Protein AF-A0A329RUM6-F1 (afdb_monomer_lite)

pLDDT: mean 79.07, std 14.85, range [39.47, 95.5]

Structure (mmCIF, N/CA/C/O backbone):
data_AF-A0A329RUM6-F1
#
_entry.id   AF-A0A329RUM6-F1
#
loop_
_atom_site.group_PDB
_atom_site.id
_atom_site.type_symbol
_atom_site.label_atom_id
_atom_site.label_alt_id
_atom_site.label_comp_id
_atom_site.label_asym_id
_atom_site.label_entity_id
_atom_site.label_seq_id
_atom_site.pdbx_PDB_ins_code
_atom_site.Cartn_x
_atom_site.Cartn_y
_atom_site.Cartn_z
_atom_site.occupancy
_atom_site.B_iso_or_equiv
_atom_site.auth_seq_id
_atom_site.auth_comp_id
_atom_site.auth_asym_id
_atom_site.auth_atom_id
_atom_site.pdbx_PDB_model_num
ATOM 1 N N . MET A 1 1 ? 13.013 2.465 -19.812 1.00 78.12 1 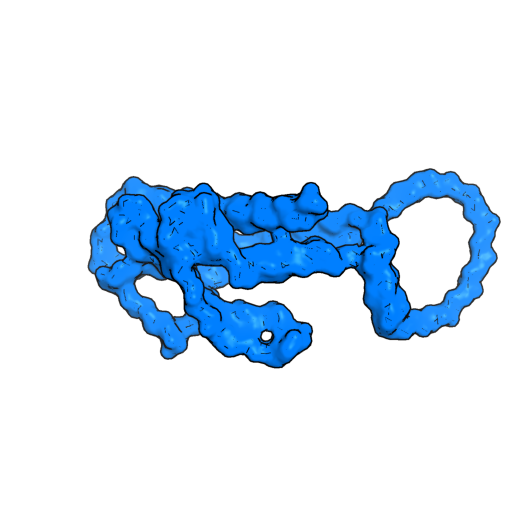MET A N 1
ATOM 2 C CA . MET A 1 1 ? 11.737 2.521 -19.036 1.00 78.12 1 MET A CA 1
ATOM 3 C C . MET A 1 1 ? 11.355 1.202 -18.362 1.00 78.12 1 MET A C 1
ATOM 5 O O . MET A 1 1 ? 10.945 1.238 -17.205 1.00 78.12 1 MET A O 1
ATOM 9 N N . ARG A 1 2 ? 11.514 0.054 -19.043 1.00 82.25 2 ARG A N 1
ATOM 10 C CA . ARG A 1 2 ? 11.144 -1.291 -18.556 1.00 82.25 2 ARG A CA 1
ATOM 11 C C . ARG A 1 2 ? 11.627 -1.598 -17.128 1.00 82.25 2 ARG A C 1
ATOM 13 O O . ARG A 1 2 ? 10.801 -1.839 -16.262 1.00 82.25 2 ARG A O 1
ATOM 20 N N . LYS A 1 3 ? 12.927 -1.429 -16.840 1.00 86.31 3 LYS A N 1
ATOM 21 C CA . LYS A 1 3 ? 13.514 -1.693 -15.506 1.00 86.31 3 LYS A CA 1
ATOM 22 C C . LYS A 1 3 ? 12.776 -0.993 -14.354 1.00 86.31 3 LYS A C 1
ATOM 24 O O . LYS A 1 3 ? 12.574 -1.589 -13.303 1.00 86.31 3 LYS A O 1
ATOM 29 N N . VAL A 1 4 ? 12.394 0.276 -14.528 1.00 88.25 4 VAL A N 1
ATOM 30 C CA . VAL A 1 4 ? 11.696 1.038 -13.475 1.00 88.25 4 VAL A CA 1
ATOM 31 C C . VAL A 1 4 ? 10.261 0.558 -13.321 1.00 88.25 4 VAL A C 1
ATOM 33 O O . VAL A 1 4 ? 9.793 0.414 -12.196 1.00 88.25 4 VAL A O 1
ATOM 36 N N . PHE A 1 5 ? 9.579 0.284 -14.433 1.00 86.75 5 PHE A N 1
ATOM 37 C CA . PHE A 1 5 ? 8.241 -0.295 -14.401 1.00 86.75 5 PHE A CA 1
ATOM 38 C C . PHE A 1 5 ? 8.241 -1.656 -13.692 1.00 86.75 5 PHE A C 1
ATOM 40 O O . PHE A 1 5 ? 7.454 -1.851 -12.771 1.00 86.75 5 PHE A O 1
ATOM 47 N N . ASP A 1 6 ? 9.177 -2.541 -14.036 1.00 89.31 6 ASP A N 1
ATOM 48 C CA . ASP A 1 6 ? 9.313 -3.861 -13.415 1.00 89.31 6 ASP A CA 1
ATOM 49 C C . ASP A 1 6 ? 9.634 -3.751 -11.920 1.00 89.31 6 ASP A C 1
ATOM 51 O O . ASP A 1 6 ? 9.064 -4.481 -11.112 1.00 89.31 6 ASP A O 1
ATOM 55 N N . ALA A 1 7 ? 10.483 -2.795 -11.523 1.00 91.75 7 ALA A N 1
ATOM 56 C CA . ALA A 1 7 ? 10.784 -2.532 -10.117 1.00 91.75 7 ALA A CA 1
ATOM 57 C C . ALA A 1 7 ? 9.551 -2.054 -9.332 1.00 91.75 7 ALA A C 1
ATOM 59 O O . ALA A 1 7 ? 9.327 -2.504 -8.206 1.00 91.75 7 ALA A O 1
ATOM 60 N N . VAL A 1 8 ? 8.741 -1.161 -9.915 1.00 90.19 8 VAL A N 1
ATOM 61 C CA . VAL A 1 8 ? 7.474 -0.703 -9.317 1.00 90.19 8 VAL A CA 1
ATOM 62 C C . VAL A 1 8 ? 6.500 -1.869 -9.199 1.00 90.19 8 VAL A C 1
ATOM 64 O O . VAL A 1 8 ? 5.948 -2.086 -8.124 1.00 90.19 8 VAL A O 1
ATOM 67 N N . LYS A 1 9 ? 6.328 -2.635 -10.279 1.00 88.00 9 LYS A N 1
ATOM 68 C CA . LYS A 1 9 ? 5.453 -3.805 -10.330 1.00 88.00 9 LYS A CA 1
ATOM 69 C C . LYS A 1 9 ? 5.823 -4.812 -9.241 1.00 88.00 9 LYS A C 1
ATOM 71 O O . LYS A 1 9 ? 4.988 -5.139 -8.409 1.00 88.00 9 LYS A O 1
ATOM 76 N N . PHE A 1 10 ? 7.089 -5.226 -9.202 1.00 90.38 10 PHE A N 1
ATOM 77 C CA . PHE A 1 10 ? 7.603 -6.162 -8.207 1.00 90.38 10 PHE A CA 1
ATOM 78 C C . PHE A 1 10 ? 7.389 -5.647 -6.782 1.00 90.38 10 PHE A C 1
ATOM 80 O O . PHE A 1 10 ? 6.864 -6.368 -5.945 1.00 90.38 10 PHE A O 1
ATOM 87 N N . THR A 1 11 ? 7.720 -4.377 -6.521 1.00 91.00 11 THR A N 1
ATOM 88 C CA . THR A 1 11 ? 7.522 -3.768 -5.195 1.00 91.00 11 THR A CA 1
ATOM 89 C C . THR A 1 11 ? 6.062 -3.817 -4.751 1.00 91.00 11 THR A C 1
ATOM 91 O O . THR A 1 11 ? 5.788 -4.079 -3.583 1.00 91.00 11 THR A O 1
ATOM 94 N N . LEU A 1 12 ? 5.125 -3.544 -5.663 1.00 87.56 12 LEU A N 1
ATOM 95 C CA . LEU A 1 12 ? 3.697 -3.592 -5.363 1.00 87.56 12 LEU A CA 1
ATOM 96 C C . LEU A 1 12 ? 3.189 -5.026 -5.196 1.00 87.56 12 LEU A C 1
ATOM 98 O O . LEU A 1 12 ? 2.287 -5.228 -4.392 1.00 87.56 12 LEU A O 1
ATOM 102 N N . ASP A 1 13 ? 3.762 -6.003 -5.899 1.00 87.44 13 ASP A N 1
ATOM 103 C CA . ASP A 1 13 ? 3.429 -7.429 -5.767 1.00 87.44 13 ASP A CA 1
ATOM 104 C C . ASP A 1 13 ? 3.952 -8.045 -4.461 1.00 87.44 13 ASP A C 1
ATOM 106 O O . ASP A 1 13 ? 3.348 -8.983 -3.958 1.00 87.44 13 ASP A O 1
ATOM 110 N N . THR A 1 14 ? 5.021 -7.493 -3.881 1.00 90.56 14 THR A N 1
ATOM 111 C CA . THR A 1 14 ? 5.644 -7.981 -2.633 1.00 90.56 14 THR A CA 1
ATOM 112 C C . THR A 1 14 ? 5.567 -6.956 -1.497 1.00 90.56 14 THR A C 1
ATOM 114 O O . THR A 1 14 ? 6.482 -6.829 -0.668 1.00 90.56 14 THR A O 1
ATOM 117 N N . LEU A 1 15 ? 4.529 -6.120 -1.509 1.00 89.00 15 LEU A N 1
ATOM 118 C CA . LEU A 1 15 ? 4.421 -4.978 -0.607 1.00 89.00 15 LEU A CA 1
ATOM 119 C C . LEU A 1 15 ? 4.299 -5.411 0.863 1.00 89.00 15 LEU A C 1
ATOM 121 O O . LEU A 1 15 ? 4.895 -4.785 1.736 1.00 89.00 15 LEU A O 1
ATOM 125 N N . GLU A 1 16 ? 3.589 -6.501 1.140 1.00 91.50 16 GLU A N 1
ATOM 126 C CA . GLU A 1 16 ? 3.414 -7.080 2.474 1.00 91.50 16 GLU A CA 1
ATOM 127 C C . GLU A 1 16 ? 4.737 -7.496 3.115 1.00 91.50 16 GLU A C 1
ATOM 129 O O . GLU A 1 16 ? 4.960 -7.219 4.295 1.00 91.50 16 GLU A O 1
ATOM 134 N N . ILE A 1 17 ? 5.647 -8.079 2.329 1.00 91.12 17 ILE A N 1
ATOM 135 C CA . ILE A 1 17 ? 6.991 -8.442 2.788 1.00 91.12 17 ILE A CA 1
ATOM 136 C C . ILE A 1 17 ? 7.769 -7.170 3.108 1.00 91.12 17 ILE A C 1
ATOM 138 O O . ILE A 1 17 ? 8.313 -7.032 4.200 1.00 91.12 17 ILE A O 1
ATOM 142 N N . SER A 1 18 ? 7.755 -6.197 2.191 1.00 89.62 18 SER A N 1
ATOM 143 C CA . SER A 1 18 ? 8.500 -4.945 2.363 1.00 89.62 18 SER A CA 1
ATOM 144 C C . SER A 1 18 ? 8.050 -4.168 3.603 1.00 89.62 18 SER A C 1
ATOM 146 O O . SER A 1 18 ? 8.889 -3.642 4.332 1.00 89.62 18 SER A O 1
ATOM 148 N N . ILE A 1 19 ? 6.739 -4.104 3.857 1.00 88.12 19 ILE A N 1
ATOM 149 C CA . ILE A 1 19 ? 6.174 -3.472 5.057 1.00 88.12 19 ILE A CA 1
ATOM 150 C C . ILE A 1 19 ? 6.592 -4.249 6.303 1.00 88.12 19 ILE A C 1
ATOM 152 O O . ILE A 1 19 ? 7.059 -3.639 7.266 1.00 88.12 19 ILE A O 1
ATOM 156 N N . SER A 1 20 ? 6.456 -5.576 6.278 1.00 89.50 20 SER A N 1
ATOM 157 C CA . SER A 1 20 ? 6.747 -6.409 7.445 1.00 89.50 20 SER A CA 1
ATOM 158 C C . SER A 1 20 ? 8.217 -6.340 7.854 1.00 89.50 20 SER A C 1
ATOM 160 O O . SER A 1 20 ? 8.538 -6.133 9.020 1.00 89.50 20 SER A O 1
ATOM 162 N N . GLU A 1 21 ? 9.130 -6.439 6.888 1.00 89.50 21 GLU A N 1
ATOM 163 C CA . GLU A 1 21 ? 10.572 -6.416 7.144 1.00 89.50 21 GLU A CA 1
ATOM 164 C C . GLU A 1 21 ? 11.079 -5.042 7.592 1.00 89.50 21 GLU A C 1
ATOM 166 O O . GLU A 1 21 ? 11.971 -4.958 8.435 1.00 89.50 21 GLU A O 1
ATOM 171 N N . GLN A 1 22 ? 10.549 -3.958 7.016 1.00 85.50 22 GLN A N 1
ATOM 172 C CA . GLN A 1 22 ? 11.068 -2.613 7.282 1.00 85.50 22 GLN A CA 1
ATOM 173 C C . GLN A 1 22 ? 10.445 -1.956 8.512 1.00 85.50 22 GLN A C 1
ATOM 175 O O . GLN A 1 22 ? 11.105 -1.130 9.139 1.00 85.50 22 GLN A O 1
ATOM 180 N N . LEU A 1 23 ? 9.199 -2.299 8.853 1.00 83.19 23 LEU A N 1
ATOM 181 C CA . LEU A 1 23 ? 8.496 -1.718 10.000 1.00 83.19 23 LEU A CA 1
ATOM 182 C C . LEU A 1 23 ? 8.393 -2.675 11.193 1.00 83.19 23 LEU A C 1
ATOM 184 O O . LEU A 1 23 ? 7.977 -2.251 12.261 1.00 83.19 23 LEU A O 1
ATOM 188 N N . GLY A 1 24 ? 8.767 -3.950 11.035 1.00 80.25 24 GLY A N 1
ATOM 189 C CA . GLY A 1 24 ? 8.670 -4.960 12.096 1.00 80.25 24 GLY A CA 1
ATOM 190 C C . GLY A 1 24 ? 7.245 -5.457 12.364 1.00 80.25 24 GLY A C 1
ATOM 191 O O . GLY A 1 24 ? 7.042 -6.297 13.238 1.00 80.25 24 GLY A O 1
ATOM 192 N N . HIS A 1 25 ? 6.262 -4.967 11.610 1.00 82.50 25 HIS A N 1
ATOM 193 C CA . HIS A 1 25 ? 4.878 -5.415 11.694 1.00 82.50 25 HIS A CA 1
ATOM 194 C C . HIS A 1 25 ? 4.704 -6.790 11.040 1.00 82.50 25 HIS A C 1
ATOM 196 O O . HIS A 1 25 ? 5.449 -7.162 10.138 1.00 82.50 25 HIS A O 1
ATOM 202 N N . ILE A 1 26 ? 3.661 -7.528 11.419 1.00 87.94 26 ILE A N 1
ATOM 203 C CA . ILE A 1 26 ? 3.228 -8.701 10.650 1.00 87.94 26 ILE A CA 1
ATOM 204 C C . ILE A 1 26 ? 2.136 -8.237 9.694 1.00 87.94 26 ILE A C 1
ATOM 206 O O . ILE A 1 26 ? 1.023 -7.938 10.132 1.00 87.94 26 ILE A O 1
ATOM 210 N N . THR A 1 27 ? 2.468 -8.164 8.403 1.00 90.50 27 THR A N 1
ATOM 211 C CA . THR A 1 27 ? 1.523 -7.847 7.327 1.00 90.50 27 THR A CA 1
ATOM 212 C C . THR A 1 27 ? 1.248 -9.093 6.498 1.00 90.50 27 THR A C 1
ATOM 214 O O . THR A 1 27 ? 2.173 -9.750 6.026 1.00 90.50 27 THR A O 1
ATOM 217 N N . VAL A 1 28 ? -0.027 -9.405 6.301 1.00 91.31 28 VAL A N 1
ATOM 218 C CA . VAL A 1 28 ? -0.492 -10.476 5.416 1.00 91.31 28 VAL A CA 1
ATOM 219 C C . VAL A 1 28 ? -1.220 -9.883 4.221 1.00 91.31 28 VAL A C 1
ATOM 221 O O . VAL A 1 28 ? -1.809 -8.802 4.320 1.00 91.31 28 VAL A O 1
ATOM 224 N N . ARG A 1 29 ? -1.174 -10.597 3.099 1.00 91.38 29 ARG A N 1
ATOM 225 C CA . ARG A 1 29 ? -1.786 -10.203 1.836 1.00 91.38 29 ARG A CA 1
ATOM 226 C C . ARG A 1 29 ? -2.765 -11.261 1.362 1.00 91.38 29 ARG A C 1
ATOM 228 O O . ARG A 1 29 ? -2.407 -12.433 1.302 1.00 91.38 29 ARG A O 1
ATOM 235 N N . ASP A 1 30 ? -3.941 -10.806 0.954 1.00 88.62 30 ASP A N 1
ATOM 236 C CA . ASP A 1 30 ? -4.910 -11.612 0.221 1.00 88.62 30 ASP A CA 1
ATOM 237 C C . ASP A 1 30 ? -5.018 -11.056 -1.202 1.00 88.62 30 ASP A C 1
ATOM 239 O O . ASP A 1 30 ? -5.429 -9.905 -1.383 1.00 88.62 30 ASP A O 1
ATOM 243 N N . ASP A 1 31 ? -4.632 -11.850 -2.200 1.00 84.94 31 ASP A N 1
ATOM 244 C CA . ASP A 1 31 ? -4.766 -11.504 -3.617 1.00 84.94 31 ASP A CA 1
ATOM 245 C C . ASP A 1 31 ? -6.112 -11.971 -4.181 1.00 84.94 31 ASP A C 1
ATOM 247 O O . ASP A 1 31 ? -6.586 -13.072 -3.896 1.00 84.94 31 ASP A O 1
ATOM 251 N N . TYR A 1 32 ? -6.703 -11.129 -5.025 1.00 76.12 32 TYR A N 1
ATOM 252 C CA . TYR A 1 32 ? -7.930 -11.398 -5.766 1.00 76.12 32 TYR A CA 1
ATOM 253 C C . TYR A 1 32 ? -7.650 -11.412 -7.274 1.00 76.12 32 TYR A C 1
ATOM 255 O O . TYR A 1 32 ? -6.639 -10.873 -7.730 1.00 76.12 32 TYR A O 1
ATOM 263 N N . ASP A 1 33 ? -8.553 -12.038 -8.039 1.00 71.00 33 ASP A N 1
ATOM 264 C CA . ASP A 1 33 ? -8.360 -12.353 -9.460 1.00 71.00 33 ASP A CA 1
ATOM 265 C C . ASP A 1 33 ? -7.789 -11.191 -10.294 1.00 71.00 33 ASP A C 1
ATOM 267 O O . ASP A 1 33 ? -8.243 -10.042 -10.241 1.00 71.00 33 ASP A O 1
ATOM 271 N N . VAL A 1 34 ? -6.805 -11.544 -11.123 1.00 62.12 34 VAL A N 1
ATOM 272 C CA . VAL A 1 34 ? -6.118 -10.665 -12.074 1.00 62.12 34 VAL A CA 1
ATOM 273 C C . VAL A 1 34 ? -6.838 -10.746 -13.420 1.00 62.12 34 VAL A C 1
ATOM 275 O O . VAL A 1 34 ? -7.070 -11.835 -13.953 1.00 62.12 34 VAL A O 1
ATOM 278 N N . VAL A 1 35 ? -7.196 -9.602 -14.005 1.00 60.31 35 VAL A N 1
ATOM 279 C CA . VAL A 1 35 ? -7.856 -9.569 -15.320 1.00 60.31 35 VAL A CA 1
ATOM 280 C C . VAL A 1 35 ? -6.813 -9.762 -16.426 1.00 60.31 35 VAL A C 1
ATOM 282 O O . VAL A 1 35 ? -6.210 -8.806 -16.905 1.00 60.31 35 VAL A O 1
ATOM 285 N N . GLY A 1 36 ? -6.632 -11.007 -16.869 1.00 60.59 36 GLY A N 1
ATOM 286 C CA . GLY A 1 36 ? -5.810 -11.354 -18.035 1.00 60.59 36 GLY A CA 1
ATOM 287 C C . GLY A 1 36 ? -4.294 -11.279 -17.800 1.00 60.59 36 GLY A C 1
ATOM 288 O O . GLY A 1 36 ? -3.806 -10.515 -16.976 1.00 60.59 36 GLY A O 1
ATOM 289 N N . ALA A 1 37 ? -3.536 -12.086 -18.546 1.00 60.59 37 ALA A N 1
ATOM 290 C CA . ALA A 1 37 ? -2.088 -12.241 -18.357 1.00 60.59 37 ALA A CA 1
ATOM 291 C C . ALA A 1 37 ? -1.263 -10.987 -18.719 1.00 60.59 37 ALA A C 1
ATOM 293 O O . ALA A 1 37 ? -0.157 -10.819 -18.210 1.00 60.59 37 ALA A O 1
ATOM 294 N N . ASP A 1 38 ? -1.813 -10.104 -19.558 1.00 63.28 38 ASP A N 1
ATOM 295 C CA . ASP A 1 38 ? -1.074 -8.984 -20.156 1.00 63.28 38 ASP A CA 1
ATOM 296 C C . ASP A 1 38 ? -1.317 -7.640 -19.445 1.00 63.28 38 ASP A C 1
ATOM 298 O O . ASP A 1 38 ? -0.734 -6.624 -19.828 1.00 63.28 38 ASP A O 1
ATOM 302 N N . SER A 1 39 ? -2.180 -7.598 -18.420 1.00 65.06 39 SER A N 1
ATOM 303 C CA . SER A 1 39 ? -2.504 -6.363 -17.698 1.00 65.06 39 SER A CA 1
ATOM 304 C C . SER A 1 39 ? -2.074 -6.429 -16.232 1.00 65.06 39 SER A C 1
ATOM 306 O O . SER A 1 39 ? -2.303 -7.415 -15.534 1.00 65.06 39 SER A O 1
ATOM 308 N N . PHE A 1 40 ? -1.440 -5.360 -15.742 1.00 66.94 40 PHE A N 1
ATOM 309 C CA . PHE A 1 40 ? -1.116 -5.228 -14.323 1.00 66.94 40 PHE A CA 1
ATOM 310 C C . PHE A 1 40 ? -2.312 -4.646 -13.564 1.00 66.94 40 PHE A C 1
ATOM 312 O O . PHE A 1 40 ? -2.343 -3.460 -13.237 1.00 66.94 40 PHE A O 1
ATOM 319 N N . ILE A 1 41 ? -3.322 -5.485 -13.332 1.00 73.44 41 ILE A N 1
ATOM 320 C CA . ILE A 1 41 ? -4.484 -5.167 -12.498 1.00 73.44 41 ILE A CA 1
ATOM 321 C C . ILE A 1 41 ? -4.439 -6.091 -11.285 1.00 73.44 41 ILE A C 1
ATOM 323 O O . ILE A 1 41 ? -4.795 -7.260 -11.384 1.00 73.44 41 ILE A O 1
ATOM 327 N N . CYS A 1 42 ? -3.983 -5.571 -10.148 1.00 70.88 42 CYS A N 1
ATOM 328 C CA . CYS A 1 42 ? -3.983 -6.297 -8.884 1.00 70.88 42 CYS A CA 1
ATOM 329 C C . CYS A 1 42 ? -5.057 -5.727 -7.956 1.00 70.88 42 CYS A C 1
ATOM 331 O O . CYS A 1 42 ? -5.138 -4.521 -7.727 1.00 70.88 42 CYS A O 1
ATOM 333 N N . ASN A 1 43 ? -5.879 -6.621 -7.423 1.00 77.12 43 ASN A N 1
ATOM 334 C CA . ASN A 1 43 ? -6.822 -6.339 -6.358 1.00 77.12 43 ASN A CA 1
ATOM 335 C C . ASN A 1 43 ? -6.324 -7.119 -5.150 1.00 77.12 43 ASN A C 1
ATOM 337 O O . ASN A 1 43 ? -6.253 -8.342 -5.208 1.00 77.12 43 ASN A O 1
ATOM 341 N N . TYR A 1 44 ? -5.932 -6.433 -4.084 1.00 82.38 44 TYR A N 1
ATOM 342 C CA . TYR A 1 44 ? -5.439 -7.103 -2.888 1.00 82.38 44 TYR A CA 1
ATOM 343 C C . TYR A 1 44 ? -5.903 -6.397 -1.620 1.00 82.38 44 TYR A C 1
ATOM 345 O O . TYR A 1 44 ? -6.226 -5.205 -1.609 1.00 82.38 44 TYR A O 1
ATOM 353 N N . ARG A 1 45 ? -5.919 -7.158 -0.534 1.00 87.25 45 ARG A N 1
ATOM 354 C CA . ARG A 1 45 ? -6.080 -6.657 0.828 1.00 87.25 45 ARG A CA 1
ATOM 355 C C . ARG A 1 45 ? -4.773 -6.871 1.571 1.00 87.25 45 ARG A C 1
ATOM 357 O O . ARG A 1 45 ? -4.209 -7.956 1.505 1.00 87.25 45 ARG A O 1
ATOM 364 N N . LEU A 1 46 ? -4.319 -5.855 2.300 1.00 89.75 46 LEU A N 1
ATOM 365 C CA . LEU A 1 46 ? -3.245 -5.993 3.282 1.00 89.75 46 LEU A CA 1
ATOM 366 C C . LEU A 1 46 ? -3.831 -5.869 4.679 1.00 89.75 46 LEU A C 1
ATOM 368 O O . LEU A 1 46 ? -4.504 -4.885 4.970 1.00 89.75 46 LEU A O 1
ATOM 372 N N . ALA A 1 47 ? -3.550 -6.819 5.558 1.00 89.38 47 ALA A N 1
ATOM 373 C CA . ALA A 1 47 ? -3.878 -6.709 6.973 1.00 89.38 47 ALA A CA 1
ATOM 374 C C . ALA A 1 47 ? -2.588 -6.697 7.785 1.00 89.38 47 ALA A C 1
ATOM 376 O O . ALA A 1 47 ? -1.746 -7.572 7.620 1.00 89.38 47 ALA A O 1
ATOM 377 N N . SER A 1 48 ? -2.432 -5.697 8.647 1.00 88.31 48 SER A N 1
ATOM 378 C CA . SER A 1 48 ? -1.251 -5.509 9.484 1.00 88.31 48 SER A CA 1
ATOM 379 C C . SER A 1 48 ? -1.669 -5.343 10.937 1.00 88.31 48 SER A C 1
ATOM 381 O O . SER A 1 48 ? -2.505 -4.493 11.256 1.00 88.31 48 SER A O 1
ATOM 383 N N . GLY A 1 49 ? -1.041 -6.106 11.827 1.00 85.81 49 GLY A N 1
ATOM 384 C CA . GLY A 1 49 ? -1.021 -5.770 13.251 1.00 85.81 49 GLY A CA 1
ATOM 385 C C . GLY A 1 49 ? 0.001 -4.662 13.490 1.00 85.81 49 GLY A C 1
ATOM 386 O O . GLY A 1 49 ? 1.128 -4.783 13.013 1.00 85.81 49 GLY A O 1
ATOM 387 N N . ILE A 1 50 ? -0.397 -3.582 14.162 1.00 78.75 50 ILE A N 1
ATOM 388 C CA . ILE A 1 50 ? 0.523 -2.521 14.613 1.00 78.75 50 ILE A CA 1
ATOM 389 C C . ILE A 1 50 ? 0.846 -2.697 16.102 1.00 78.75 50 ILE A C 1
ATOM 391 O O . ILE A 1 50 ? 0.161 -3.452 16.795 1.00 78.75 50 ILE A O 1
ATOM 395 N N . ASP A 1 51 ? 1.881 -2.019 16.600 1.00 78.19 51 ASP A N 1
ATOM 396 C CA . ASP A 1 51 ? 2.441 -2.237 17.945 1.00 78.19 51 ASP A CA 1
ATOM 397 C C . ASP A 1 51 ? 1.426 -2.002 19.073 1.00 78.19 51 ASP A C 1
ATOM 399 O O . ASP A 1 51 ? 1.491 -2.636 20.128 1.00 78.19 51 ASP A O 1
ATOM 403 N N . SER A 1 52 ? 0.434 -1.140 18.842 1.00 80.38 52 SER A N 1
ATOM 404 C CA . SER A 1 52 ? -0.686 -0.930 19.765 1.00 80.38 52 SER A CA 1
ATOM 405 C C . SER A 1 52 ? -1.656 -2.115 19.890 1.00 80.38 52 SER A C 1
ATOM 407 O O . SER A 1 52 ? -2.585 -2.057 20.695 1.00 80.38 52 SER A O 1
ATOM 409 N N . GLY A 1 53 ? -1.472 -3.185 19.111 1.00 81.06 53 GLY A N 1
ATOM 410 C CA . GLY A 1 53 ? -2.344 -4.362 19.075 1.00 81.06 53 GLY A CA 1
ATOM 411 C C . GLY A 1 53 ? -3.617 -4.169 18.246 1.00 81.06 53 GLY A C 1
ATOM 412 O O . GLY A 1 53 ? -4.404 -5.104 18.100 1.00 81.06 53 GLY A O 1
ATOM 413 N N . VAL A 1 54 ? -3.827 -2.977 17.676 1.00 84.38 54 VAL A N 1
ATOM 414 C CA . VAL A 1 54 ? -4.933 -2.722 16.749 1.00 84.38 54 VAL A CA 1
ATOM 415 C C . VAL A 1 54 ? -4.626 -3.363 15.400 1.00 84.38 54 VAL A C 1
ATOM 417 O O . VAL A 1 54 ? -3.534 -3.223 14.852 1.00 84.38 54 VAL A O 1
ATOM 420 N N . THR A 1 55 ? -5.614 -4.045 14.828 1.00 87.12 55 THR A N 1
ATOM 421 C CA . THR A 1 55 ? -5.507 -4.548 13.457 1.00 87.12 55 THR A CA 1
ATOM 422 C C . THR A 1 55 ? -5.908 -3.446 12.486 1.00 87.12 55 THR A C 1
ATOM 424 O O . THR A 1 55 ? -6.995 -2.871 12.593 1.00 87.12 55 THR A O 1
ATOM 427 N N . THR A 1 56 ? -5.024 -3.148 11.536 1.00 85.88 56 THR A N 1
ATOM 428 C CA . THR A 1 56 ? -5.290 -2.220 10.437 1.00 85.88 56 THR A CA 1
ATOM 429 C C . THR A 1 56 ? -5.378 -2.987 9.135 1.00 85.88 56 THR A C 1
ATOM 431 O O . THR A 1 56 ? -4.482 -3.755 8.798 1.00 85.88 56 THR A O 1
ATOM 434 N N . GLU A 1 57 ? -6.423 -2.726 8.364 1.00 88.31 57 GLU A N 1
ATOM 435 C CA . GLU A 1 57 ? -6.568 -3.287 7.025 1.00 88.31 57 GLU A CA 1
ATOM 436 C C . GLU A 1 57 ? -6.451 -2.186 5.987 1.00 88.31 57 GLU A C 1
ATOM 438 O O . GLU A 1 57 ? -7.131 -1.171 6.090 1.00 88.31 57 GLU A O 1
ATOM 443 N N . LEU A 1 58 ? -5.626 -2.386 4.968 1.00 82.44 58 LEU A N 1
ATOM 444 C CA . LEU A 1 58 ? -5.643 -1.607 3.744 1.00 82.44 58 LEU A CA 1
ATOM 445 C C . LEU A 1 58 ? -6.391 -2.406 2.682 1.00 82.44 58 LEU A C 1
ATOM 447 O O . LEU A 1 58 ? -5.939 -3.474 2.272 1.00 82.44 58 LEU A O 1
ATOM 451 N N . ASN A 1 59 ? -7.527 -1.882 2.238 1.00 77.69 59 ASN A N 1
ATOM 452 C CA . ASN A 1 59 ? -8.359 -2.559 1.260 1.00 77.69 59 ASN A CA 1
ATOM 453 C C . ASN A 1 59 ? -8.312 -1.848 -0.099 1.00 77.69 59 ASN A C 1
ATOM 455 O O . ASN A 1 59 ? -8.569 -0.641 -0.172 1.00 77.69 59 ASN A O 1
ATOM 459 N N . ALA A 1 60 ? -8.004 -2.604 -1.156 1.00 67.88 60 ALA A N 1
ATOM 460 C CA . ALA A 1 60 ? -8.176 -2.194 -2.548 1.00 67.88 60 ALA A CA 1
ATOM 461 C C . ALA A 1 60 ? -9.330 -2.944 -3.246 1.00 67.88 60 ALA A C 1
ATOM 463 O O . ALA A 1 60 ? -9.534 -2.750 -4.442 1.00 67.88 60 ALA A O 1
ATOM 464 N N . VAL A 1 61 ? -10.093 -3.782 -2.526 1.00 72.38 61 VAL A N 1
ATOM 465 C CA . VAL A 1 61 ? -11.238 -4.527 -3.073 1.00 72.38 61 VAL A CA 1
ATOM 466 C C . VAL A 1 61 ? -12.591 -3.966 -2.622 1.00 72.38 61 VAL A C 1
ATOM 468 O O . VAL A 1 61 ? -12.671 -3.341 -1.561 1.00 72.38 61 VAL A O 1
ATOM 471 N N . PRO A 1 62 ? -13.672 -4.171 -3.403 1.00 73.25 62 PRO A N 1
ATOM 472 C CA . PRO A 1 62 ? -15.019 -3.766 -3.008 1.00 73.25 62 PRO A CA 1
ATOM 473 C C . PRO A 1 62 ? -15.469 -4.427 -1.698 1.00 73.25 62 PRO A C 1
ATOM 475 O O . PRO A 1 62 ? -15.204 -5.608 -1.470 1.00 73.25 62 PRO A O 1
ATOM 478 N N . ASP A 1 63 ? -16.214 -3.687 -0.871 1.00 78.88 63 ASP A N 1
ATOM 479 C CA . ASP A 1 63 ? -16.720 -4.184 0.419 1.00 78.88 63 ASP A CA 1
ATOM 480 C C . ASP A 1 63 ? -17.646 -5.407 0.269 1.00 78.88 63 ASP A C 1
ATOM 482 O O . ASP A 1 63 ? -17.679 -6.245 1.163 1.00 78.88 63 ASP A O 1
ATOM 486 N N . ASP A 1 64 ? -18.345 -5.568 -0.860 1.00 81.50 64 ASP A N 1
ATOM 487 C CA . ASP A 1 64 ? -19.190 -6.746 -1.118 1.00 81.50 64 ASP A CA 1
ATOM 488 C C . ASP A 1 64 ? -18.385 -8.057 -1.138 1.00 81.50 64 ASP A C 1
ATOM 490 O O . ASP A 1 64 ? -18.900 -9.114 -0.774 1.00 81.50 64 ASP A O 1
ATOM 494 N N . LEU A 1 65 ? -17.118 -7.993 -1.565 1.00 80.88 65 LEU A N 1
ATOM 495 C CA . LEU A 1 65 ? -16.223 -9.148 -1.626 1.00 80.88 65 LEU A CA 1
ATOM 496 C C . LEU A 1 65 ? -15.518 -9.391 -0.289 1.00 80.88 65 LEU A C 1
ATOM 498 O O . LEU A 1 65 ? -15.208 -10.530 0.056 1.00 80.88 65 LEU A O 1
ATOM 502 N N . HIS A 1 66 ? -15.286 -8.321 0.470 1.00 81.88 66 HIS A N 1
ATOM 503 C CA . HIS A 1 66 ? -14.686 -8.394 1.790 1.00 81.88 66 HIS A CA 1
ATOM 504 C C . HIS A 1 66 ? -15.359 -7.399 2.748 1.00 81.88 66 HIS A C 1
ATOM 506 O O . HIS A 1 66 ? -14.898 -6.256 2.874 1.00 81.88 66 HIS A O 1
ATOM 512 N N . PRO A 1 67 ? -16.445 -7.813 3.428 1.00 88.25 67 PRO A N 1
ATOM 513 C CA . PRO A 1 67 ? -17.212 -6.934 4.301 1.00 88.25 67 PRO A CA 1
ATOM 514 C C . PRO A 1 67 ? -16.350 -6.274 5.374 1.00 88.25 67 PRO A C 1
ATOM 516 O O . PRO A 1 67 ? -15.376 -6.843 5.868 1.00 88.25 67 PRO A O 1
ATOM 519 N N . TYR A 1 68 ? -16.674 -5.027 5.710 1.00 89.94 68 TYR A N 1
ATOM 520 C CA . TYR A 1 68 ? -15.995 -4.331 6.796 1.00 89.94 68 TYR A CA 1
ATOM 521 C C . TYR A 1 68 ? -16.555 -4.770 8.146 1.00 89.94 68 TYR A C 1
ATOM 523 O O . TYR A 1 68 ? -17.764 -4.718 8.363 1.00 89.94 68 TYR A O 1
ATOM 531 N N . HIS A 1 69 ? -15.660 -5.148 9.059 1.00 90.44 69 HIS A N 1
ATOM 532 C CA . HIS A 1 69 ? -15.980 -5.526 10.431 1.00 90.44 69 HIS A CA 1
ATOM 533 C C . HIS A 1 69 ? -15.500 -4.426 11.401 1.00 90.44 69 HIS A C 1
ATOM 535 O O . HIS A 1 69 ? -14.410 -4.528 11.967 1.00 90.44 69 HIS A O 1
ATOM 541 N N . PRO A 1 70 ? -16.286 -3.348 11.614 1.00 91.75 70 PRO A N 1
ATOM 542 C CA . PRO A 1 70 ? -15.839 -2.161 12.354 1.00 91.75 70 PRO A CA 1
ATOM 543 C C . PRO A 1 70 ? -15.580 -2.399 13.849 1.00 91.75 70 PRO A C 1
ATOM 545 O O . PRO A 1 70 ? -14.991 -1.541 14.507 1.00 91.75 70 PRO A O 1
ATOM 548 N N . HIS A 1 71 ? -16.023 -3.532 14.396 1.00 93.12 71 HIS A N 1
ATOM 549 C CA . HIS A 1 71 ? -15.740 -3.947 15.772 1.00 93.12 71 HIS A CA 1
ATOM 550 C C . HIS A 1 71 ? -14.396 -4.667 15.928 1.00 93.12 71 HIS A C 1
ATOM 552 O O . HIS A 1 71 ? -13.926 -4.820 17.051 1.00 93.12 71 HIS A O 1
ATOM 558 N N . GLU A 1 72 ? -13.799 -5.128 14.828 1.00 90.50 72 GLU A N 1
ATOM 559 C CA . GLU A 1 72 ? -12.619 -5.999 14.848 1.00 90.50 72 GLU A CA 1
ATOM 560 C C . GLU A 1 72 ? -11.356 -5.263 14.397 1.00 90.50 72 GLU A C 1
ATOM 562 O O . GLU A 1 72 ? -10.275 -5.491 14.940 1.00 90.50 72 GLU A O 1
ATOM 567 N N . CYS A 1 73 ? -11.475 -4.360 13.420 1.00 90.69 73 CYS A N 1
ATOM 568 C CA . CYS A 1 73 ? -10.323 -3.690 12.830 1.00 90.69 73 CYS A CA 1
ATOM 569 C C . CYS A 1 73 ? -10.619 -2.250 12.402 1.00 90.69 73 CYS A C 1
ATOM 571 O O . CYS A 1 73 ? -11.768 -1.829 12.253 1.00 90.69 73 CYS A O 1
ATOM 573 N N . VAL A 1 74 ? -9.549 -1.487 12.170 1.00 92.00 74 VAL A N 1
ATOM 574 C CA . VAL A 1 74 ? -9.621 -0.190 11.492 1.00 92.00 74 VAL A CA 1
ATOM 575 C C . VAL A 1 74 ? -9.323 -0.398 10.012 1.00 92.00 74 VAL A C 1
ATOM 577 O O . VAL A 1 74 ? -8.188 -0.701 9.637 1.00 92.00 74 VAL A O 1
ATOM 580 N N . ARG A 1 75 ? -10.318 -0.184 9.146 1.00 91.50 75 ARG A N 1
ATOM 581 C CA . ARG A 1 75 ? -10.108 -0.231 7.692 1.00 91.50 75 ARG A CA 1
ATOM 582 C C . ARG A 1 75 ? -9.619 1.105 7.154 1.00 91.50 75 ARG A C 1
ATOM 584 O O . ARG A 1 75 ? -10.135 2.167 7.490 1.00 91.50 75 ARG A O 1
ATOM 591 N N . LYS A 1 76 ? -8.653 1.041 6.252 1.00 89.44 76 LYS A N 1
ATOM 592 C CA . LYS A 1 76 ? -8.177 2.122 5.403 1.00 89.44 76 LYS A CA 1
ATOM 593 C C . LYS A 1 76 ? -8.452 1.751 3.954 1.00 89.44 76 LYS A C 1
ATOM 595 O O . LYS A 1 76 ? -8.143 0.648 3.516 1.00 89.44 76 LYS A O 1
ATOM 600 N N . VAL A 1 77 ? -9.012 2.687 3.204 1.00 86.62 77 VAL A N 1
ATOM 601 C CA . VAL A 1 77 ? -9.228 2.546 1.762 1.00 86.62 77 VAL A CA 1
ATOM 602 C C . VAL A 1 77 ? -8.203 3.409 1.047 1.00 86.62 77 VAL A C 1
ATOM 604 O O . VAL A 1 77 ? -8.143 4.618 1.290 1.00 86.62 77 VAL A O 1
ATOM 607 N N . LEU A 1 78 ? -7.395 2.787 0.189 1.00 83.56 78 LEU A N 1
ATOM 608 C CA . LEU A 1 78 ? -6.364 3.453 -0.602 1.00 83.56 78 LEU A CA 1
ATOM 609 C C . LEU A 1 78 ? -6.859 3.664 -2.028 1.00 83.56 78 LEU A C 1
ATOM 611 O O . LEU A 1 78 ? -7.229 2.715 -2.705 1.00 83.56 78 LEU A O 1
ATOM 615 N N . ASN A 1 79 ? -6.782 4.899 -2.509 1.00 82.00 79 ASN A N 1
ATOM 616 C CA . ASN A 1 79 ? -6.865 5.201 -3.931 1.00 82.00 79 ASN A CA 1
ATOM 617 C C . ASN A 1 79 ? -5.556 5.853 -4.344 1.00 82.00 79 ASN A C 1
ATOM 619 O O . ASN A 1 79 ? -5.158 6.860 -3.762 1.00 82.00 79 ASN A O 1
ATOM 623 N N . GLY A 1 80 ? -4.868 5.281 -5.324 1.00 82.38 80 GLY A N 1
ATOM 624 C CA . GLY A 1 80 ? -3.547 5.753 -5.698 1.00 82.38 80 GLY A CA 1
ATOM 625 C C . GLY A 1 80 ? -3.267 5.652 -7.180 1.00 82.38 80 GLY A C 1
ATOM 626 O O . GLY A 1 80 ? -3.892 4.891 -7.912 1.00 82.38 80 GLY A O 1
ATOM 627 N N . THR A 1 81 ? -2.304 6.441 -7.630 1.00 84.81 81 THR A N 1
ATOM 628 C CA . THR A 1 81 ? -1.795 6.383 -8.994 1.00 84.81 81 THR A CA 1
ATOM 629 C C . THR A 1 81 ? -0.303 6.656 -8.980 1.00 84.81 81 THR A C 1
ATOM 631 O O . THR A 1 81 ? 0.159 7.635 -8.387 1.00 84.81 81 THR A O 1
ATOM 634 N N . VAL A 1 82 ? 0.448 5.797 -9.664 1.00 86.81 82 VAL A N 1
ATOM 635 C CA . VAL A 1 82 ? 1.863 6.005 -9.966 1.00 86.81 82 VAL A CA 1
ATOM 636 C C . VAL A 1 82 ? 1.984 6.259 -11.463 1.00 86.81 82 VAL A C 1
ATOM 638 O O . VAL A 1 82 ? 1.486 5.479 -12.269 1.00 86.81 82 VAL A O 1
ATOM 641 N N . VAL A 1 83 ? 2.628 7.361 -11.835 1.00 89.56 83 VAL A N 1
ATOM 642 C CA . VAL A 1 83 ? 2.864 7.753 -13.227 1.00 89.56 83 VAL A CA 1
ATOM 643 C C . VAL A 1 83 ? 4.366 7.772 -13.473 1.00 89.56 83 VAL A C 1
ATOM 645 O O . VAL A 1 83 ? 5.102 8.454 -12.761 1.00 89.56 83 VAL A O 1
ATOM 648 N N . LEU A 1 84 ? 4.814 7.036 -14.489 1.00 89.38 84 LEU A N 1
ATOM 649 C CA . LEU A 1 84 ? 6.203 7.020 -14.939 1.00 89.38 84 LEU A CA 1
ATOM 650 C C . LEU A 1 84 ? 6.319 7.814 -16.240 1.00 89.38 84 LEU A C 1
ATOM 652 O O . LEU A 1 84 ? 5.655 7.494 -17.223 1.00 89.38 84 LEU A O 1
ATOM 656 N N . ILE A 1 85 ? 7.172 8.834 -16.248 1.00 89.12 85 ILE A N 1
ATOM 657 C CA . ILE A 1 85 ? 7.430 9.676 -17.418 1.00 89.12 85 ILE A CA 1
ATOM 658 C C . ILE A 1 85 ? 8.892 9.508 -17.822 1.00 89.12 85 ILE A C 1
ATOM 660 O O . ILE A 1 85 ? 9.794 9.797 -17.036 1.00 89.12 85 ILE A O 1
ATOM 664 N N . ALA A 1 86 ? 9.119 9.066 -19.059 1.00 86.81 86 ALA A N 1
ATOM 665 C CA . ALA A 1 86 ? 10.439 9.093 -19.674 1.00 86.81 86 ALA A CA 1
ATOM 666 C C . ALA A 1 86 ? 10.764 10.526 -20.109 1.00 86.81 86 ALA A C 1
ATOM 668 O O . ALA A 1 86 ? 10.050 11.108 -20.926 1.00 86.81 86 ALA A O 1
ATOM 669 N N . VAL A 1 87 ? 11.844 11.088 -19.578 1.00 85.44 87 VAL A N 1
ATOM 670 C CA . VAL A 1 87 ? 12.360 12.399 -19.966 1.00 85.44 87 VAL A CA 1
ATOM 671 C C . VAL A 1 87 ? 13.624 12.181 -20.797 1.00 85.44 87 VAL A C 1
ATOM 673 O O . VAL A 1 87 ? 14.630 11.686 -20.276 1.00 85.44 87 VAL A O 1
ATOM 676 N N . PRO A 1 88 ? 13.610 12.536 -22.095 1.00 77.75 88 PRO A N 1
ATOM 677 C CA . PRO A 1 88 ? 14.809 12.479 -22.915 1.00 77.75 88 PRO A CA 1
ATOM 678 C C . PRO A 1 88 ? 15.878 13.386 -22.311 1.00 77.75 88 PRO A C 1
ATOM 680 O O . PRO A 1 88 ? 15.623 14.564 -22.042 1.00 77.75 88 PRO A O 1
ATOM 683 N N . ARG A 1 89 ? 17.096 12.870 -22.135 1.00 69.50 89 ARG A N 1
ATOM 684 C CA . ARG A 1 89 ? 18.232 13.734 -21.821 1.00 69.50 89 ARG A CA 1
ATOM 685 C C . ARG A 1 89 ? 18.460 14.678 -22.993 1.00 69.50 89 ARG A C 1
ATOM 687 O O . ARG A 1 89 ? 18.677 14.238 -24.121 1.00 69.50 89 ARG A O 1
ATOM 694 N N . ARG A 1 90 ? 18.439 15.989 -22.736 1.00 63.06 90 ARG A N 1
ATOM 695 C CA . ARG A 1 90 ? 18.950 16.956 -23.711 1.00 63.06 90 ARG A CA 1
ATOM 696 C C . ARG A 1 90 ? 20.447 16.709 -23.854 1.00 63.06 90 ARG A C 1
ATOM 698 O O . ARG A 1 90 ? 21.224 17.128 -23.000 1.00 63.06 90 ARG A O 1
ATOM 705 N N . ARG A 1 91 ? 20.860 16.053 -24.938 1.00 60.81 91 ARG A N 1
ATOM 706 C CA . ARG A 1 91 ? 22.227 16.221 -25.421 1.00 60.81 91 ARG A CA 1
ATOM 707 C C . ARG A 1 91 ? 22.395 17.696 -25.770 1.00 60.81 91 ARG A C 1
ATOM 709 O O . ARG A 1 91 ? 21.637 18.233 -26.577 1.00 60.81 91 ARG A O 1
ATOM 716 N N . ASN A 1 92 ? 23.379 18.350 -25.162 1.00 49.69 92 ASN A N 1
ATOM 717 C CA . ASN A 1 92 ? 23.925 19.592 -25.699 1.00 49.69 92 ASN A CA 1
ATOM 718 C C . ASN A 1 92 ? 24.720 19.240 -26.966 1.00 49.69 92 ASN A C 1
ATOM 720 O O . ASN A 1 92 ? 25.944 19.322 -26.970 1.00 49.69 92 ASN A O 1
ATOM 724 N N . ASP A 1 93 ? 24.037 18.790 -28.016 1.00 52.53 93 ASP A N 1
ATOM 725 C CA . ASP A 1 93 ? 24.665 18.617 -29.317 1.00 52.53 93 ASP A CA 1
ATOM 726 C C . ASP A 1 93 ? 24.742 20.007 -29.957 1.00 52.53 93 ASP A C 1
ATOM 728 O O . ASP A 1 93 ? 23.731 20.673 -30.199 1.00 52.53 93 ASP A O 1
ATOM 732 N N . SER A 1 94 ? 25.968 20.485 -30.174 1.00 51.69 94 SER A N 1
ATOM 733 C CA . SER A 1 94 ? 26.226 21.643 -31.027 1.00 51.69 94 SER A CA 1
ATOM 734 C C . SER A 1 94 ? 25.566 21.430 -32.393 1.00 51.69 94 SER A C 1
ATOM 736 O O . SER A 1 94 ? 25.536 20.294 -32.871 1.00 51.69 94 SER A O 1
ATOM 738 N N . PRO A 1 95 ? 25.054 22.485 -33.051 1.00 47.44 95 PRO A N 1
ATOM 739 C CA . PRO A 1 95 ? 24.282 22.319 -34.269 1.00 47.44 95 PRO A CA 1
ATOM 740 C C . PRO A 1 95 ? 25.224 21.949 -35.413 1.00 47.44 95 PRO A C 1
ATOM 742 O O . PRO A 1 95 ? 25.798 22.839 -36.039 1.00 47.44 95 PRO A O 1
ATOM 745 N N . ASP A 1 96 ? 25.366 20.656 -35.703 1.00 42.12 96 ASP A N 1
ATOM 746 C CA . ASP A 1 96 ? 25.883 20.226 -36.995 1.00 42.12 96 ASP A CA 1
ATOM 747 C C . ASP A 1 96 ? 24.746 19.732 -37.886 1.00 42.12 96 ASP A C 1
ATOM 749 O O . ASP A 1 96 ? 23.883 18.933 -37.516 1.00 42.12 96 ASP A O 1
ATOM 753 N N . LYS A 1 97 ? 24.706 20.332 -39.068 1.00 47.06 97 LYS A N 1
ATOM 754 C CA . LYS A 1 97 ? 23.635 20.224 -40.043 1.00 47.06 97 LYS A CA 1
ATOM 755 C C . LYS A 1 97 ? 23.816 18.930 -40.822 1.00 47.06 97 LYS A C 1
ATOM 757 O O . LYS A 1 97 ? 24.735 18.829 -41.623 1.00 47.06 97 LYS A O 1
ATOM 762 N N . SER A 1 98 ? 22.855 18.017 -40.755 1.00 41.16 98 SER A N 1
ATOM 763 C CA . SER A 1 98 ? 22.435 17.311 -41.971 1.00 41.16 98 SER A CA 1
ATOM 764 C C . SER A 1 98 ? 21.022 16.758 -41.830 1.00 41.16 98 SER A C 1
ATOM 766 O O . SER A 1 98 ? 20.742 15.789 -41.135 1.00 41.16 98 SER A O 1
ATOM 768 N N . VAL A 1 99 ? 20.110 17.431 -42.525 1.00 44.97 99 VAL A N 1
ATOM 769 C CA . VAL A 1 99 ? 18.751 16.977 -42.798 1.00 44.97 99 VAL A CA 1
ATOM 770 C C . VAL A 1 99 ? 18.826 15.738 -43.686 1.00 44.97 99 VAL A C 1
ATOM 772 O O . VAL A 1 99 ? 19.329 15.833 -44.805 1.00 44.97 99 VAL A O 1
ATOM 775 N N . LYS A 1 100 ? 18.264 14.614 -43.232 1.00 39.97 100 LYS A N 1
ATOM 776 C CA . LYS A 1 100 ? 17.611 13.630 -44.108 1.00 39.97 100 LYS A CA 1
ATOM 777 C C . LYS A 1 100 ? 16.360 13.091 -43.420 1.00 39.97 100 LYS A C 1
ATOM 779 O O . LYS A 1 100 ? 16.429 12.196 -42.586 1.00 39.97 100 LYS A O 1
ATOM 784 N N . GLU A 1 101 ? 15.220 13.668 -43.789 1.00 46.03 101 GLU A N 1
ATOM 785 C CA . GLU A 1 101 ? 13.906 13.065 -43.586 1.00 46.03 101 GLU A CA 1
ATOM 786 C C . GLU A 1 101 ? 13.830 11.739 -44.351 1.00 46.03 101 GLU A C 1
ATOM 788 O O . GLU A 1 101 ? 13.980 11.712 -45.572 1.00 46.03 101 GLU A O 1
ATOM 793 N N . VAL A 1 102 ? 13.529 10.649 -43.647 1.00 39.47 102 VAL A N 1
ATOM 794 C CA . VAL A 1 102 ? 12.802 9.515 -44.223 1.00 39.47 102 VAL A CA 1
ATOM 795 C C . VAL A 1 102 ? 11.714 9.139 -43.230 1.00 39.47 102 VAL A C 1
ATOM 797 O O . VAL A 1 102 ? 11.972 8.591 -42.162 1.00 39.47 102 VAL A O 1
ATOM 800 N N . SER A 1 103 ? 10.481 9.478 -43.598 1.00 51.34 103 SER A N 1
ATOM 801 C CA . SER A 1 103 ? 9.264 9.061 -42.914 1.00 51.34 103 SER A CA 1
ATOM 802 C C . SER A 1 103 ? 9.096 7.549 -43.099 1.00 51.34 103 SER A C 1
ATOM 804 O O . SER A 1 103 ? 8.637 7.087 -44.143 1.00 51.34 103 SER A O 1
ATOM 806 N N . LYS A 1 104 ? 9.519 6.762 -42.106 1.00 50.88 104 LYS A N 1
ATOM 807 C CA . LYS A 1 104 ? 9.188 5.338 -42.005 1.00 50.88 104 LYS A CA 1
ATOM 808 C C . LYS A 1 104 ? 8.182 5.204 -40.865 1.00 50.88 104 LYS A C 1
ATOM 810 O O . LYS A 1 104 ? 8.465 5.630 -39.752 1.00 50.88 104 LYS A O 1
ATO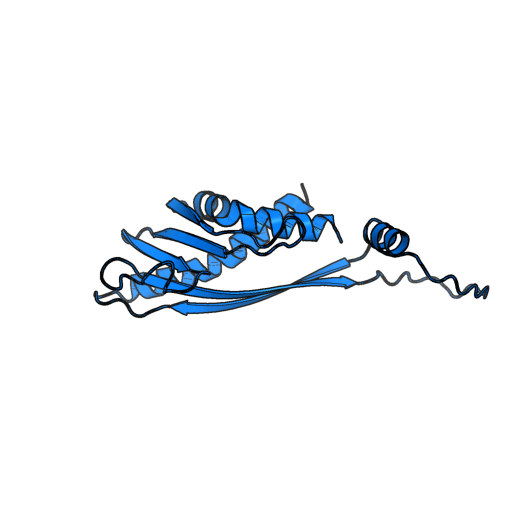M 815 N N . LYS A 1 105 ? 6.988 4.673 -41.148 1.00 55.22 105 LYS A N 1
ATOM 816 C CA . LYS A 1 105 ? 6.037 4.289 -40.095 1.00 55.22 105 LYS A CA 1
ATOM 817 C C . LYS A 1 105 ? 6.706 3.199 -39.261 1.00 55.22 105 LYS A C 1
ATOM 819 O O . LYS A 1 105 ? 6.897 2.096 -39.768 1.00 55.22 105 LYS A O 1
ATOM 824 N N . GLU A 1 106 ? 7.108 3.551 -38.047 1.00 52.47 106 GLU A N 1
ATOM 825 C CA . GLU A 1 106 ? 7.737 2.630 -37.104 1.00 52.47 106 GLU A CA 1
ATOM 826 C C . GLU A 1 106 ? 6.715 1.570 -36.687 1.00 52.47 106 GLU A C 1
ATOM 828 O O . GLU A 1 106 ? 5.547 1.866 -36.416 1.00 52.47 106 GLU A O 1
ATOM 833 N N . SER A 1 107 ? 7.144 0.313 -36.722 1.00 58.62 107 SER A N 1
ATOM 834 C CA . SER A 1 107 ? 6.334 -0.813 -36.268 1.00 58.62 107 SER A CA 1
ATOM 835 C C . SER A 1 107 ? 6.244 -0.824 -34.732 1.00 58.62 107 SER A C 1
ATOM 837 O O . SER A 1 107 ? 7.156 -0.332 -34.069 1.00 58.62 107 SER A O 1
ATOM 839 N N . PRO A 1 108 ? 5.185 -1.398 -34.127 1.00 55.44 108 PRO A N 1
ATOM 840 C CA . PRO A 1 108 ? 5.037 -1.450 -32.667 1.00 55.44 108 PRO A CA 1
ATOM 841 C C . PRO A 1 108 ? 6.243 -2.069 -31.940 1.00 55.44 108 PRO A C 1
ATOM 843 O O . PRO A 1 108 ? 6.608 -1.609 -30.864 1.00 55.44 108 PRO A O 1
ATOM 846 N N . ALA A 1 109 ? 6.905 -3.046 -32.567 1.00 56.78 109 ALA A N 1
ATOM 847 C CA . ALA A 1 109 ? 8.111 -3.681 -32.039 1.00 56.78 109 ALA A CA 1
ATOM 848 C C . ALA A 1 109 ? 9.334 -2.739 -32.029 1.00 56.78 109 ALA A C 1
ATOM 850 O O . ALA A 1 109 ? 10.121 -2.771 -31.092 1.00 56.78 109 ALA A O 1
ATOM 851 N N . GLU A 1 110 ? 9.475 -1.858 -33.028 1.00 52.25 110 GLU A N 1
ATOM 852 C CA . GLU A 1 110 ? 10.548 -0.846 -33.071 1.00 52.25 110 GLU A CA 1
ATOM 853 C C . GLU A 1 110 ? 10.322 0.271 -32.028 1.00 52.25 110 GLU A C 1
ATOM 855 O O . GLU A 1 110 ? 11.278 0.891 -31.561 1.00 52.25 110 GLU A O 1
ATOM 860 N N . VAL A 1 111 ? 9.067 0.524 -31.629 1.00 56.91 111 VAL A N 1
ATOM 861 C CA . VAL A 1 111 ? 8.728 1.461 -30.542 1.00 56.91 111 VAL A CA 1
ATOM 862 C C . VAL A 1 111 ? 9.043 0.858 -29.170 1.00 56.91 111 VAL A C 1
ATOM 864 O O . VAL A 1 111 ? 9.565 1.567 -28.310 1.00 56.91 111 VAL A O 1
ATOM 867 N N . GLU A 1 112 ? 8.765 -0.434 -28.962 1.00 53.25 112 GLU A N 1
ATOM 868 C CA . GLU A 1 112 ? 9.154 -1.141 -27.734 1.00 53.25 112 GLU A CA 1
ATOM 869 C C . GLU A 1 112 ? 10.676 -1.202 -27.566 1.00 53.25 112 GLU A C 1
ATOM 871 O O . GLU A 1 112 ? 11.172 -0.845 -26.500 1.00 53.25 112 GLU A O 1
ATOM 876 N N . ASP A 1 113 ? 11.416 -1.542 -28.624 1.00 46.62 113 ASP A N 1
ATOM 877 C CA . ASP A 1 113 ? 12.886 -1.615 -28.627 1.00 46.62 113 ASP A CA 1
ATOM 878 C C . ASP A 1 113 ? 13.539 -0.249 -28.307 1.00 46.62 113 ASP A C 1
ATOM 880 O O . ASP A 1 113 ? 14.479 -0.138 -27.522 1.00 46.62 113 ASP A O 1
ATOM 884 N N . ARG A 1 114 ? 12.956 0.861 -28.783 1.00 52.03 114 ARG A N 1
ATOM 885 C CA . ARG A 1 114 ? 13.403 2.224 -28.422 1.00 52.03 114 ARG A CA 1
ATOM 886 C C . ARG A 1 114 ? 13.161 2.613 -26.959 1.00 52.03 114 ARG A C 1
ATOM 888 O O . ARG A 1 114 ? 13.838 3.503 -26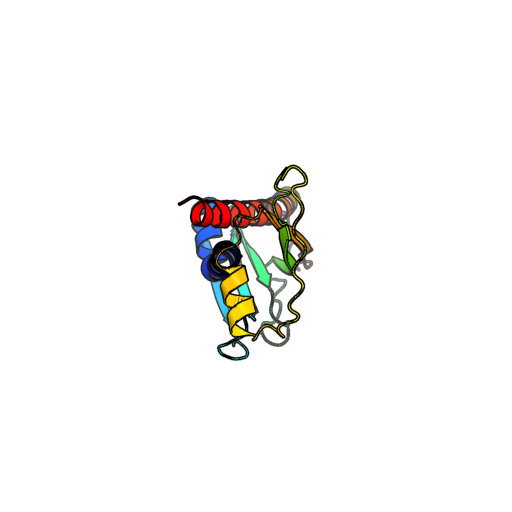.433 1.00 52.03 114 ARG A O 1
ATOM 895 N N . LEU A 1 115 ? 12.196 1.982 -26.291 1.00 51.84 115 LEU A N 1
ATOM 896 C CA . LEU A 1 115 ? 11.954 2.158 -24.853 1.00 51.84 115 LEU A CA 1
ATOM 897 C C . LEU A 1 115 ? 12.912 1.316 -23.988 1.00 51.84 115 LEU A C 1
ATOM 899 O O . LEU A 1 115 ? 13.004 1.562 -22.769 1.00 51.84 115 LEU A O 1
ATOM 903 N N . GLU A 1 116 ? 13.611 0.350 -24.598 1.00 53.34 116 GLU A N 1
ATOM 904 C CA . GLU A 1 116 ? 14.669 -0.446 -23.969 1.00 53.34 116 GLU A CA 1
ATOM 905 C C . GLU A 1 116 ? 15.992 0.328 -23.886 1.00 53.34 116 GLU A C 1
ATOM 907 O O . GLU A 1 116 ? 16.617 0.305 -22.826 1.00 53.34 116 GLU A O 1
ATOM 912 N N . ASP A 1 117 ? 16.351 1.105 -24.917 1.00 52.09 117 ASP A N 1
ATOM 913 C CA . ASP A 1 117 ? 17.669 1.768 -25.041 1.00 52.09 117 ASP A CA 1
ATOM 914 C C . ASP A 1 117 ? 17.676 3.287 -24.754 1.00 52.09 117 ASP A C 1
ATOM 916 O O . ASP A 1 117 ? 18.548 4.043 -25.186 1.00 52.09 117 ASP A O 1
ATOM 920 N N . THR A 1 118 ? 16.686 3.798 -24.022 1.00 54.34 118 THR A N 1
ATOM 921 C CA . THR A 1 118 ? 16.696 5.211 -23.618 1.00 54.34 118 THR A CA 1
ATOM 922 C C . THR A 1 118 ? 17.487 5.390 -22.321 1.00 54.34 118 THR A C 1
ATOM 924 O O . THR A 1 118 ? 16.943 5.226 -21.227 1.00 54.34 118 THR A O 1
ATOM 927 N N . ASP A 1 119 ? 18.754 5.807 -22.446 1.00 60.28 119 ASP A N 1
ATOM 928 C CA . ASP A 1 119 ? 19.540 6.499 -21.402 1.00 60.28 119 ASP A CA 1
ATOM 929 C C . ASP A 1 119 ? 18.903 7.877 -21.102 1.00 60.28 119 ASP A C 1
ATOM 931 O O . ASP A 1 119 ? 19.424 8.954 -21.404 1.00 60.28 119 ASP A O 1
ATOM 935 N N . GLY A 1 120 ? 17.665 7.829 -20.614 1.00 68.81 120 GLY A N 1
ATOM 936 C CA . GLY A 1 120 ? 16.815 8.957 -20.267 1.00 68.81 120 GLY A CA 1
ATOM 937 C C . GLY A 1 120 ? 16.517 8.965 -18.774 1.00 68.81 120 GLY A C 1
ATOM 938 O O . GLY A 1 120 ? 16.574 7.942 -18.091 1.00 68.81 120 GLY A O 1
ATOM 939 N N . GLU A 1 121 ? 16.189 10.139 -18.251 1.00 83.12 121 GLU A N 1
ATOM 940 C CA . GLU A 1 121 ? 15.780 10.275 -16.856 1.00 83.12 121 GLU A CA 1
ATOM 941 C C . GLU A 1 121 ? 14.327 9.822 -16.719 1.00 83.12 121 GLU A C 1
ATOM 943 O O . GLU A 1 121 ? 13.480 10.157 -17.546 1.00 83.12 121 GLU A O 1
ATOM 948 N N . ILE A 1 122 ? 14.021 9.037 -15.687 1.00 87.19 122 ILE A N 1
ATOM 949 C CA . ILE A 1 122 ? 12.657 8.571 -15.429 1.00 87.19 122 ILE A CA 1
ATOM 950 C C . ILE A 1 122 ? 12.123 9.325 -14.224 1.00 87.19 122 ILE A C 1
ATOM 952 O O . ILE A 1 122 ? 12.646 9.208 -13.116 1.00 87.19 122 ILE A O 1
ATOM 956 N N . VAL A 1 123 ? 11.061 10.092 -14.448 1.00 89.38 123 VAL A N 1
ATOM 957 C CA . VAL A 1 123 ? 10.347 10.792 -13.385 1.00 89.38 123 VAL A CA 1
ATOM 958 C C . VAL A 1 123 ? 9.181 9.920 -12.942 1.00 89.38 123 VAL A C 1
ATOM 960 O O . VAL A 1 123 ? 8.270 9.644 -13.721 1.00 89.38 123 VAL A O 1
ATOM 963 N N . MET A 1 124 ? 9.206 9.492 -11.679 1.00 89.75 124 MET A N 1
ATOM 964 C CA . MET A 1 124 ? 8.086 8.812 -11.032 1.00 89.75 124 MET A CA 1
ATOM 965 C C . MET A 1 124 ? 7.285 9.816 -10.206 1.00 89.75 124 MET A C 1
ATOM 967 O O . MET A 1 124 ? 7.788 10.363 -9.225 1.00 89.75 124 MET A O 1
ATOM 971 N N . MET A 1 125 ? 6.023 10.016 -10.567 1.00 89.88 125 MET A N 1
ATOM 972 C CA . MET A 1 125 ? 5.051 10.736 -9.746 1.00 89.88 125 MET A CA 1
ATOM 973 C C . MET A 1 125 ? 4.155 9.727 -9.040 1.00 89.88 125 MET A C 1
ATOM 975 O O . MET A 1 125 ? 3.708 8.764 -9.656 1.00 89.88 125 MET A O 1
ATOM 979 N N . ARG A 1 126 ? 3.873 9.945 -7.756 1.00 86.38 126 ARG A N 1
ATOM 980 C CA . ARG A 1 126 ? 2.981 9.087 -6.974 1.00 86.38 126 ARG A CA 1
ATOM 981 C C . ARG A 1 126 ? 1.976 9.946 -6.221 1.00 86.38 126 ARG A C 1
ATOM 983 O O . ARG A 1 126 ? 2.374 10.882 -5.535 1.00 86.38 126 ARG A O 1
ATOM 990 N N . ASN A 1 127 ? 0.698 9.623 -6.349 1.00 86.38 127 ASN A N 1
ATOM 991 C CA . ASN A 1 127 ? -0.385 10.279 -5.630 1.00 86.38 127 ASN A CA 1
ATOM 992 C C . ASN A 1 127 ? -1.209 9.210 -4.931 1.00 86.38 127 ASN A C 1
ATOM 994 O O . ASN A 1 127 ? -1.637 8.260 -5.577 1.00 86.38 127 ASN A O 1
ATOM 9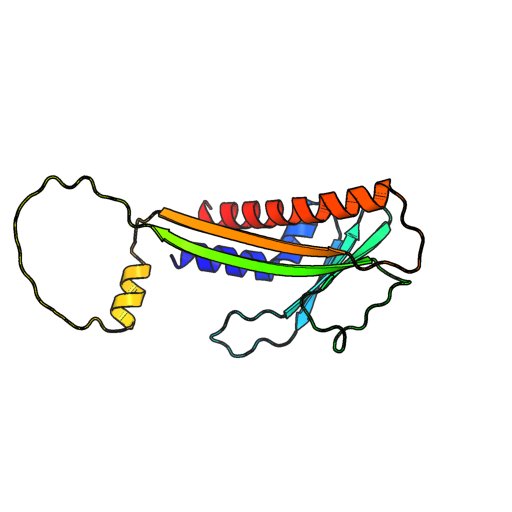98 N N . PHE A 1 128 ? -1.432 9.373 -3.631 1.00 83.38 128 PHE A N 1
ATOM 999 C CA . PHE A 1 128 ? -2.214 8.445 -2.825 1.00 83.38 128 PHE A CA 1
ATOM 1000 C C . PHE A 1 128 ? -3.178 9.230 -1.944 1.00 83.38 128 PHE A C 1
ATOM 1002 O O . PHE A 1 128 ? -2.783 10.160 -1.244 1.00 83.38 128 PHE A O 1
ATOM 1009 N N . PHE A 1 129 ? -4.444 8.841 -1.981 1.00 85.00 129 PHE A N 1
ATOM 1010 C CA . PHE A 1 129 ? -5.493 9.308 -1.098 1.00 85.00 129 PHE A CA 1
ATOM 1011 C C . PHE A 1 129 ? -5.939 8.139 -0.228 1.00 85.00 129 PHE A C 1
ATOM 1013 O O . PHE A 1 129 ? -6.309 7.080 -0.737 1.00 85.00 129 PHE A O 1
ATOM 1020 N N . VAL A 1 130 ? -5.900 8.331 1.087 1.00 87.25 130 VAL A N 1
ATOM 1021 C CA . VAL A 1 130 ? -6.234 7.290 2.059 1.00 87.25 130 VAL A CA 1
ATOM 1022 C C . VAL A 1 130 ? -7.398 7.775 2.902 1.00 87.25 130 VAL A C 1
ATOM 1024 O O . VAL A 1 130 ? -7.331 8.846 3.505 1.00 87.25 130 VAL A O 1
ATOM 1027 N N . LYS A 1 131 ? -8.455 6.969 2.972 1.00 88.81 131 LYS A N 1
ATOM 1028 C CA . LYS A 1 131 ? -9.588 7.197 3.868 1.00 88.81 131 LYS A CA 1
ATOM 1029 C C . LYS A 1 131 ? -9.544 6.182 4.999 1.00 88.81 131 LYS A C 1
ATOM 1031 O O . LYS A 1 131 ? -9.656 4.989 4.746 1.00 88.81 131 LYS A O 1
ATOM 1036 N N . THR A 1 132 ? -9.439 6.654 6.236 1.00 90.44 132 THR A N 1
ATOM 1037 C CA . THR A 1 132 ? -9.605 5.807 7.423 1.00 90.44 132 THR A CA 1
ATOM 1038 C C . THR A 1 132 ? -11.092 5.700 7.757 1.00 90.44 132 THR A C 1
ATOM 1040 O O . THR A 1 132 ? -11.755 6.712 7.995 1.00 90.44 132 THR A O 1
ATOM 1043 N N . CYS A 1 133 ? -11.630 4.485 7.741 1.00 90.44 133 CYS A N 1
ATOM 1044 C CA . CYS A 1 133 ? -12.994 4.188 8.156 1.00 90.44 133 CYS A CA 1
ATOM 1045 C C . CYS A 1 133 ? -13.115 4.307 9.678 1.00 90.44 133 CYS A C 1
ATOM 1047 O O . CYS A 1 133 ? -12.186 3.986 10.419 1.00 90.44 133 CYS A O 1
ATOM 1049 N N . ARG A 1 134 ? -14.271 4.780 10.150 1.00 89.31 134 ARG A N 1
ATOM 1050 C CA . ARG A 1 134 ? -14.534 4.902 11.586 1.00 89.31 134 ARG A CA 1
ATOM 1051 C C . ARG A 1 134 ? -14.774 3.501 12.179 1.00 89.31 134 ARG A C 1
ATOM 1053 O O . ARG A 1 134 ? -15.636 2.800 11.649 1.00 89.31 134 ARG A O 1
ATOM 1060 N N . PRO A 1 135 ? -14.048 3.091 13.231 1.00 93.62 135 PRO A N 1
ATOM 1061 C CA . PRO A 1 135 ? -14.344 1.864 13.967 1.00 93.62 135 PRO A CA 1
ATOM 1062 C C . PRO A 1 135 ? -15.489 2.065 14.974 1.00 93.62 135 PRO A C 1
ATOM 1064 O O . PRO A 1 135 ? -15.828 3.195 15.336 1.00 93.62 135 PRO A O 1
ATOM 1067 N N . GLU A 1 136 ? -16.058 0.957 15.446 1.00 95.50 136 GLU A N 1
ATOM 1068 C CA . GLU A 1 136 ? -17.103 0.910 16.483 1.00 95.50 136 GLU A CA 1
ATOM 1069 C C . GLU A 1 136 ? -16.545 0.632 17.892 1.00 95.50 136 GLU A C 1
ATOM 1071 O O . GLU A 1 136 ? -17.292 0.362 18.830 1.00 95.50 136 GLU A O 1
ATOM 1076 N N . PHE A 1 137 ? -15.226 0.747 18.057 1.00 93.06 137 PHE A N 1
ATOM 1077 C CA . PHE A 1 137 ? -14.529 0.734 19.342 1.00 93.06 137 PHE A CA 1
ATOM 1078 C C . PHE A 1 137 ? -13.748 2.037 19.550 1.00 93.06 137 PHE A C 1
ATOM 1080 O O . PHE A 1 137 ? -13.459 2.773 18.601 1.00 93.06 137 PHE A O 1
ATOM 1087 N N . GLU A 1 138 ? -13.416 2.348 20.804 1.00 91.62 138 GLU A N 1
ATOM 1088 C CA . GLU A 1 138 ? -12.621 3.532 21.121 1.00 91.62 138 GLU A CA 1
ATOM 1089 C C . GLU A 1 138 ? -11.171 3.352 20.671 1.00 91.62 138 GLU A C 1
ATOM 1091 O O . GLU A 1 138 ? -10.501 2.380 21.017 1.00 91.62 138 GLU A O 1
ATOM 1096 N N . VAL A 1 139 ? -10.674 4.332 19.919 1.00 91.06 139 VAL A N 1
ATOM 1097 C CA . VAL A 1 139 ? -9.273 4.418 19.514 1.00 91.06 139 VAL A CA 1
ATOM 1098 C C . VAL A 1 139 ? -8.671 5.628 20.202 1.00 91.06 139 VAL A C 1
ATOM 1100 O O . VAL A 1 139 ? -9.180 6.742 20.065 1.00 91.06 139 VAL A O 1
ATOM 1103 N N . SER A 1 140 ? -7.593 5.417 20.956 1.00 92.38 140 SER A N 1
ATOM 1104 C CA . SER A 1 140 ? -6.906 6.517 21.629 1.00 92.38 140 SER A CA 1
ATOM 1105 C C . SER A 1 140 ? -6.272 7.474 20.613 1.00 92.38 140 SER A C 1
ATOM 1107 O O . SER A 1 140 ? -5.991 7.116 19.464 1.00 92.38 140 SER A O 1
ATOM 1109 N N . GLU A 1 141 ? -6.013 8.712 21.029 1.00 92.69 141 GLU A N 1
ATOM 1110 C CA . GLU A 1 141 ? -5.367 9.705 20.163 1.00 92.69 141 GLU A CA 1
ATOM 1111 C C . GLU A 1 141 ? -3.967 9.256 19.717 1.00 92.69 141 GLU A C 1
ATOM 1113 O O . GLU A 1 141 ? -3.600 9.444 18.558 1.00 92.69 141 GLU A O 1
ATOM 1118 N N . ILE A 1 142 ? -3.232 8.580 20.607 1.00 92.38 142 ILE A N 1
ATOM 1119 C CA . ILE A 1 142 ? -1.908 8.009 20.326 1.00 92.38 142 ILE A CA 1
ATOM 1120 C C . ILE A 1 142 ? -2.005 6.977 19.201 1.00 92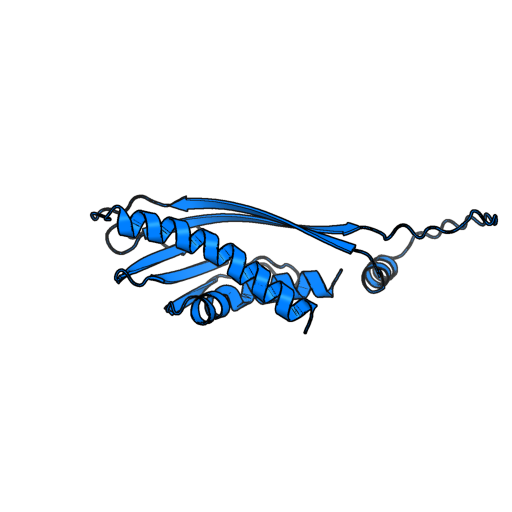.38 142 ILE A C 1
ATOM 1122 O O . ILE A 1 142 ? -1.280 7.078 18.216 1.00 92.38 142 ILE A O 1
ATOM 1126 N N . VAL A 1 143 ? -2.950 6.038 19.300 1.00 90.19 143 VAL A N 1
ATOM 1127 C CA . VAL A 1 143 ? -3.159 5.015 18.263 1.00 90.19 143 VAL A CA 1
ATOM 1128 C C . VAL A 1 143 ? -3.643 5.653 16.961 1.00 90.19 143 VAL A C 1
ATOM 1130 O O . VAL A 1 143 ? -3.236 5.261 15.873 1.00 90.19 143 VAL A O 1
ATOM 1133 N N . THR A 1 144 ? -4.465 6.699 17.038 1.00 88.69 144 THR A N 1
ATOM 1134 C CA . THR A 1 144 ? -4.897 7.449 15.850 1.00 88.69 144 THR A CA 1
ATOM 1135 C C . THR A 1 144 ? -3.715 8.120 15.143 1.00 88.69 144 THR A C 1
ATOM 1137 O O . THR A 1 144 ? -3.678 8.165 13.911 1.00 88.69 144 THR A O 1
ATOM 1140 N N . GLN A 1 145 ? -2.749 8.643 15.900 1.00 90.31 145 GLN A N 1
ATOM 1141 C CA . GLN A 1 145 ? -1.527 9.218 15.348 1.00 90.31 145 GLN A CA 1
ATOM 1142 C C . GLN A 1 145 ? -0.633 8.139 14.731 1.00 90.31 145 GLN A C 1
ATOM 1144 O O . GLN A 1 145 ? -0.231 8.289 13.581 1.00 90.31 145 GLN A O 1
ATOM 1149 N N . GLU A 1 146 ? -0.432 7.019 15.427 1.00 89.25 146 GLU A N 1
ATOM 1150 C CA . GLU A 1 146 ? 0.298 5.853 14.915 1.00 89.25 146 GLU A CA 1
ATOM 1151 C C . GLU A 1 146 ? -0.294 5.366 13.582 1.00 89.25 146 GLU A C 1
ATOM 1153 O O . GLU A 1 146 ? 0.426 5.158 12.608 1.00 89.25 146 GLU A O 1
ATOM 1158 N N . LEU A 1 147 ? -1.626 5.288 13.479 1.00 87.25 147 LEU A N 1
ATOM 1159 C CA . LEU A 1 147 ? -2.315 4.941 12.238 1.00 87.25 147 LEU A CA 1
ATOM 1160 C C . LEU A 1 147 ? -2.003 5.932 11.102 1.00 87.25 147 LEU A C 1
ATOM 1162 O O . LEU A 1 147 ? -1.883 5.508 9.950 1.00 87.25 147 LEU A O 1
ATOM 1166 N N . ARG A 1 148 ? -1.884 7.234 11.375 1.00 86.81 148 ARG A N 1
ATOM 1167 C CA . ARG A 1 148 ? -1.525 8.236 10.354 1.00 86.81 148 ARG A CA 1
ATOM 1168 C C . ARG A 1 148 ? -0.052 8.159 9.951 1.00 86.81 148 ARG A C 1
ATOM 1170 O O . ARG A 1 148 ? 0.266 8.287 8.769 1.00 86.81 148 ARG A O 1
ATOM 1177 N N . ASP A 1 149 ? 0.833 7.917 10.902 1.00 88.06 149 ASP A N 1
ATOM 1178 C CA . ASP A 1 149 ? 2.269 7.850 10.635 1.00 88.06 149 ASP A CA 1
ATOM 1179 C C . ASP A 1 149 ? 2.611 6.578 9.850 1.00 88.06 149 ASP A C 1
ATOM 1181 O O . ASP A 1 149 ? 3.319 6.631 8.845 1.00 88.06 149 ASP A O 1
ATOM 1185 N N . ASN A 1 150 ? 1.971 5.462 10.203 1.00 84.06 150 ASN A N 1
ATOM 1186 C CA . ASN A 1 150 ? 2.110 4.173 9.538 1.00 84.06 150 ASN A CA 1
ATOM 1187 C C . ASN A 1 150 ? 1.851 4.259 8.022 1.00 84.06 150 ASN A C 1
ATOM 1189 O O . ASN A 1 150 ? 2.671 3.792 7.236 1.00 84.06 150 ASN A O 1
ATOM 1193 N N . ILE A 1 151 ? 0.776 4.932 7.585 1.00 82.00 151 ILE A N 1
ATOM 1194 C CA . ILE A 1 151 ? 0.497 5.051 6.143 1.00 82.00 151 ILE A CA 1
ATOM 1195 C C . ILE A 1 151 ? 1.528 5.927 5.417 1.00 82.00 151 ILE A C 1
ATOM 1197 O O . ILE A 1 151 ? 1.838 5.688 4.250 1.00 82.00 151 ILE A O 1
ATOM 1201 N N . THR A 1 152 ? 2.093 6.917 6.110 1.00 84.94 152 THR A N 1
ATOM 1202 C CA . THR A 1 152 ? 3.168 7.753 5.565 1.00 84.94 152 THR A CA 1
ATOM 1203 C C . THR A 1 152 ? 4.429 6.916 5.359 1.00 84.94 152 THR A C 1
ATOM 1205 O O . THR A 1 152 ? 5.014 6.943 4.275 1.00 84.94 152 THR A O 1
ATOM 1208 N N . TRP A 1 153 ? 4.787 6.089 6.345 1.00 86.81 153 TRP A N 1
ATOM 1209 C CA . TRP A 1 153 ? 5.934 5.185 6.257 1.00 86.81 153 TRP A CA 1
ATOM 1210 C C . TRP A 1 153 ? 5.791 4.139 5.155 1.00 86.81 153 TRP A C 1
ATOM 1212 O O . TRP A 1 153 ? 6.778 3.830 4.495 1.00 86.81 153 TRP A O 1
ATOM 1222 N N . TRP A 1 154 ? 4.584 3.637 4.878 1.00 85.94 154 TRP A N 1
ATOM 1223 C CA . TRP A 1 154 ? 4.373 2.688 3.775 1.00 85.94 154 TRP A CA 1
ATOM 1224 C C . TRP A 1 154 ? 4.778 3.292 2.424 1.00 85.94 154 TRP A C 1
ATOM 1226 O O . TRP A 1 154 ? 5.377 2.614 1.590 1.00 85.94 154 TRP A O 1
ATOM 1236 N N . GLY A 1 155 ? 4.526 4.589 2.222 1.00 85.38 155 GLY A N 1
ATOM 1237 C CA . GLY A 1 155 ? 4.981 5.302 1.028 1.00 85.38 155 GLY A CA 1
ATOM 1238 C C . GLY A 1 155 ? 6.508 5.362 0.902 1.00 85.38 155 GLY A C 1
ATOM 1239 O O . GLY A 1 155 ? 7.040 5.278 -0.211 1.00 85.38 155 GLY A O 1
ATOM 1240 N N . ASP A 1 156 ? 7.217 5.474 2.025 1.00 89.31 156 ASP A N 1
ATOM 1241 C CA . ASP A 1 156 ? 8.681 5.456 2.059 1.00 89.31 156 ASP A CA 1
ATOM 1242 C C . ASP A 1 156 ? 9.242 4.048 1.851 1.00 89.31 156 ASP A C 1
ATOM 1244 O O . ASP A 1 156 ? 10.202 3.895 1.093 1.00 89.31 156 ASP A O 1
ATOM 1248 N N . VAL A 1 157 ? 8.607 3.023 2.428 1.00 90.56 157 VAL A N 1
ATOM 1249 C CA . VAL A 1 157 ? 8.932 1.603 2.211 1.00 90.56 157 VAL A CA 1
ATOM 1250 C C . VAL A 1 157 ? 8.881 1.262 0.720 1.00 90.56 157 VAL A C 1
ATOM 1252 O O . VAL A 1 157 ? 9.849 0.723 0.178 1.00 90.56 157 VAL A O 1
ATOM 1255 N N . VAL A 1 158 ? 7.803 1.657 0.029 1.00 89.00 158 VAL A N 1
ATOM 1256 C CA . VAL A 1 158 ? 7.653 1.472 -1.427 1.00 89.00 158 VAL A CA 1
ATOM 1257 C C . VAL A 1 158 ? 8.789 2.160 -2.184 1.00 89.00 158 VAL A C 1
ATOM 1259 O O . VAL A 1 158 ? 9.428 1.558 -3.046 1.00 89.00 158 VAL A O 1
ATOM 1262 N N . LEU A 1 159 ? 9.087 3.422 -1.858 1.00 89.44 159 LEU A N 1
ATOM 1263 C CA . LEU A 1 159 ? 10.154 4.160 -2.533 1.00 89.44 159 LEU A CA 1
ATOM 1264 C C . LEU A 1 159 ? 11.527 3.511 -2.316 1.00 89.44 159 LEU A C 1
ATOM 1266 O O . LEU A 1 159 ? 12.336 3.458 -3.244 1.00 89.44 159 LEU A O 1
ATOM 1270 N N . GLN A 1 160 ? 11.811 3.056 -1.097 1.00 91.50 160 GLN A N 1
ATOM 1271 C CA . GLN A 1 160 ? 13.075 2.409 -0.764 1.00 91.50 160 GLN A CA 1
ATOM 1272 C C . GLN A 1 160 ? 13.227 1.067 -1.479 1.00 91.50 160 GLN A C 1
ATOM 1274 O O . GLN A 1 160 ? 14.298 0.813 -2.030 1.00 91.50 160 GLN A O 1
ATOM 1279 N N . ALA A 1 161 ? 12.175 0.248 -1.529 1.00 92.00 161 ALA A N 1
ATOM 1280 C CA . ALA A 1 161 ? 12.178 -1.020 -2.255 1.00 92.00 161 ALA A CA 1
ATOM 1281 C C . ALA A 1 161 ? 12.462 -0.812 -3.753 1.00 92.00 161 ALA A C 1
ATOM 1283 O O . ALA A 1 161 ? 13.393 -1.412 -4.293 1.00 92.00 161 ALA A O 1
ATOM 1284 N N . ILE A 1 162 ? 11.777 0.143 -4.393 1.00 91.19 162 ILE A N 1
ATOM 1285 C CA . ILE A 1 162 ? 12.018 0.498 -5.801 1.00 91.19 162 ILE A CA 1
ATOM 1286 C C . ILE A 1 162 ? 13.471 0.939 -6.017 1.00 91.19 162 ILE A C 1
ATOM 1288 O O . ILE A 1 162 ? 14.139 0.462 -6.934 1.00 91.19 162 ILE A O 1
ATOM 1292 N N . LYS A 1 163 ? 13.992 1.835 -5.165 1.00 90.25 163 LYS A N 1
ATOM 1293 C CA . LYS A 1 163 ? 15.383 2.306 -5.262 1.00 90.25 163 LYS A CA 1
ATOM 1294 C C . LYS A 1 163 ? 16.381 1.159 -5.130 1.00 90.25 163 LYS A C 1
ATOM 1296 O O . LYS A 1 163 ? 17.337 1.119 -5.897 1.00 90.25 163 LYS A O 1
ATOM 1301 N N . ARG A 1 164 ? 16.157 0.228 -4.196 1.00 91.31 164 ARG A N 1
ATOM 1302 C CA . ARG A 1 164 ? 17.018 -0.950 -4.027 1.00 91.31 164 ARG A CA 1
ATOM 1303 C C . ARG A 1 164 ? 17.059 -1.795 -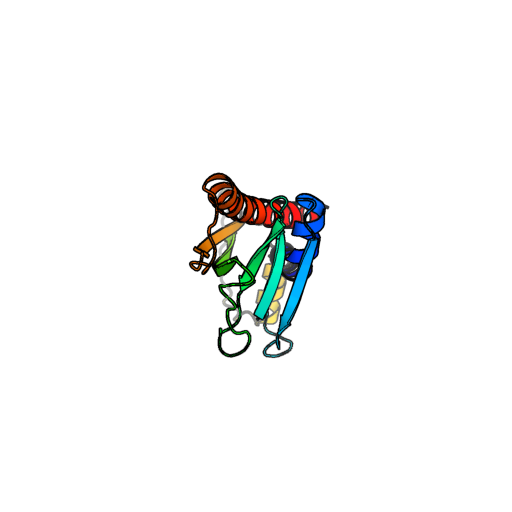5.295 1.00 91.31 164 ARG A C 1
ATOM 1305 O O . ARG A 1 164 ? 18.142 -2.178 -5.689 1.00 91.31 164 ARG A O 1
ATOM 1312 N N . ILE A 1 165 ? 15.932 -2.017 -5.970 1.00 91.44 165 ILE A N 1
ATOM 1313 C CA . ILE A 1 165 ? 15.891 -2.800 -7.218 1.00 91.44 165 ILE A CA 1
ATOM 1314 C C . ILE A 1 165 ? 16.562 -2.048 -8.380 1.00 91.44 165 ILE A C 1
ATOM 1316 O O . ILE A 1 165 ? 17.277 -2.637 -9.190 1.00 91.44 165 ILE A O 1
ATOM 1320 N N . ILE A 1 166 ? 16.345 -0.733 -8.485 1.00 88.94 166 ILE A N 1
ATOM 1321 C CA . ILE A 1 166 ? 16.905 0.078 -9.577 1.00 88.94 166 ILE A CA 1
ATOM 1322 C C . ILE A 1 166 ? 18.429 0.201 -9.467 1.00 88.94 166 ILE A C 1
ATOM 1324 O O . ILE A 1 166 ? 19.103 0.169 -10.501 1.00 88.94 166 ILE A O 1
ATOM 1328 N N . TYR A 1 167 ? 18.953 0.352 -8.249 1.00 86.62 167 TYR A N 1
ATOM 1329 C CA . TYR A 1 167 ? 20.376 0.583 -7.975 1.00 86.62 167 TYR A CA 1
ATOM 1330 C C . TYR A 1 167 ? 21.118 -0.644 -7.420 1.00 86.62 167 TYR A C 1
ATOM 1332 O O . TYR A 1 167 ? 22.256 -0.488 -6.976 1.00 86.62 167 TYR A O 1
ATOM 1340 N N . ALA A 1 168 ? 20.481 -1.819 -7.419 1.00 79.25 168 ALA A N 1
ATOM 1341 C CA . ALA A 1 168 ? 21.137 -3.101 -7.155 1.00 79.25 168 ALA A CA 1
ATOM 1342 C C . ALA A 1 168 ? 22.190 -3.431 -8.219 1.00 79.25 168 ALA A C 1
ATOM 1344 O O . ALA A 1 168 ? 21.986 -3.050 -9.401 1.00 79.25 168 ALA A O 1
#

Secondary structure (DSSP, 8-state):
-HHHHHHHHHHHHTHHHHHHHHH--EEEEEEE--S-TTS---EEEEEEE-TTS-EEEEE-S-TTTS---TTT-EEEEEEEEEEEEEE--------------------HHHHHHHHHS---EEEEEEEEEEEEPPPSS---HHHHHHHHHHHHHHHHHHHHHHHHHHH-

Radius of gyration: 21.32 Å; chains: 1; bounding box: 45×35×66 Å

Sequence (168 aa):
MRKVFDAVKFTLDTLEISISEQLGHITVRDDYDVVGADSFICNYRLASGIDSGVTTELNAVPDDLHPYHPHECVRKVLNGTVVLIAVPRRRNDSPDKSVKEVSKKESPAEVEDRLEDTDGEIVMMRNFFVKTCRPEFEVSEIVTQELRDNITWWGDVVLQAIKRIIYA

Foldseek 3Di:
DVLLVVLLLVCVVCLQVLLCVPVVKRKDKDWDDDDDPPDSDTFMKIWTQDPVRAIEIEGRDDCVVPPDDLQRHKYKYKDKDKDKDWAQDPDPDDDDDDDDDDDDPDDPVNVVVVVVPGPTDIDIDMDMDMDIDHHPDDDDPVNVVVVVVSVVVSVVSSVVSSVVSSVD

Organism: NCBI:txid29920